Protein AF-A0A536TET6-F1 (afdb_monomer)

Nearest PDB structures (foldseek):
  3vdn-assembly1_B-2  TM=4.684E-01  e=9.545E+00  Streptomyces hygroscopicus subsp. limoneus
  7suk-assembly1_5  TM=3.922E-01  e=8.490E+00  Saccharomyces cerevisiae

Structure (mmCIF, N/CA/C/O backbone):
data_AF-A0A536TET6-F1
#
_entry.id   AF-A0A536TET6-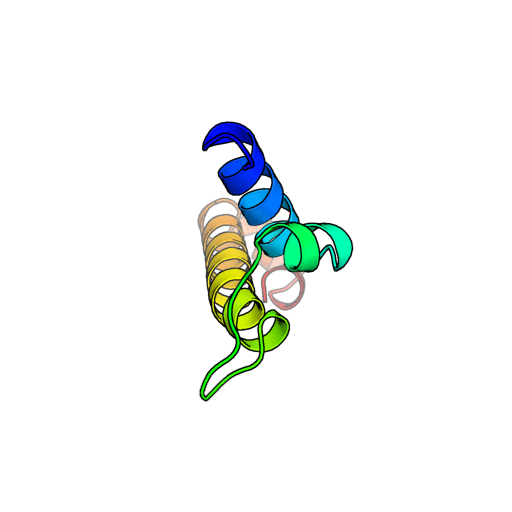F1
#
loop_
_atom_site.group_PDB
_atom_site.id
_atom_site.type_symbol
_atom_site.label_atom_id
_atom_site.label_alt_id
_atom_site.label_comp_id
_atom_site.label_asym_id
_atom_site.label_entity_id
_atom_site.label_seq_id
_atom_site.pdbx_PDB_ins_code
_atom_site.Cartn_x
_atom_site.Cartn_y
_atom_site.Cartn_z
_atom_site.occupancy
_atom_site.B_iso_or_equiv
_atom_site.auth_seq_id
_atom_site.auth_comp_id
_atom_site.auth_asym_id
_atom_site.auth_atom_id
_atom_site.pdbx_PDB_model_num
ATOM 1 N N . MET A 1 1 ? 20.912 8.092 -12.179 1.00 84.19 1 MET A N 1
ATOM 2 C CA . MET A 1 1 ? 20.300 7.032 -11.346 1.00 84.19 1 MET A CA 1
ATOM 3 C C . MET A 1 1 ? 19.583 7.712 -10.191 1.00 84.19 1 MET A C 1
ATOM 5 O O . MET A 1 1 ? 20.169 8.650 -9.660 1.00 84.19 1 MET A O 1
ATOM 9 N N . PRO A 1 2 ? 18.349 7.315 -9.843 1.00 91.44 2 PRO A N 1
ATOM 10 C CA . PRO A 1 2 ? 17.640 7.901 -8.710 1.00 91.44 2 PRO A CA 1
ATOM 11 C C . PRO A 1 2 ? 18.367 7.583 -7.398 1.00 91.44 2 PRO A C 1
ATOM 13 O O . PRO A 1 2 ? 18.934 6.502 -7.227 1.00 91.44 2 PRO A O 1
ATOM 16 N N . SER A 1 3 ? 18.348 8.526 -6.465 1.00 95.88 3 SER A N 1
ATOM 17 C CA . SER A 1 3 ? 18.760 8.304 -5.083 1.00 95.88 3 SER A CA 1
ATOM 18 C C . SER A 1 3 ? 17.816 7.317 -4.389 1.00 95.88 3 SER A C 1
ATOM 20 O O . SER A 1 3 ? 16.644 7.183 -4.753 1.00 95.88 3 SER A O 1
ATOM 22 N N . LEU A 1 4 ? 18.289 6.674 -3.317 1.00 96.00 4 LEU A N 1
ATOM 23 C CA . LEU A 1 4 ? 17.451 5.777 -2.512 1.00 96.00 4 LEU A CA 1
ATOM 24 C C . LEU 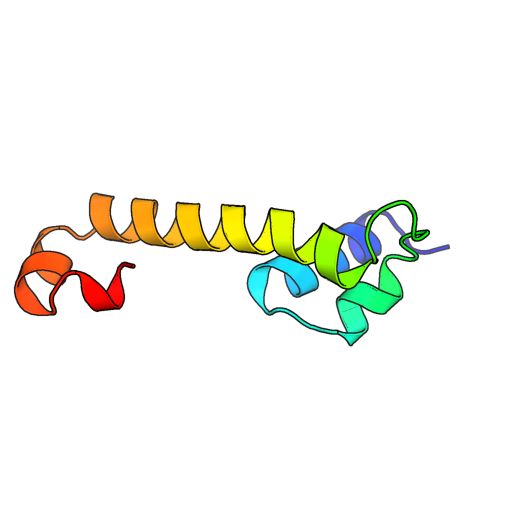A 1 4 ? 16.167 6.471 -2.028 1.00 96.00 4 LEU A C 1
ATOM 26 O O . LEU A 1 4 ? 15.095 5.871 -2.045 1.00 96.00 4 LEU A O 1
ATOM 30 N N . ARG A 1 5 ? 16.257 7.754 -1.658 1.00 97.25 5 ARG A N 1
ATOM 31 C CA . ARG A 1 5 ? 15.108 8.555 -1.219 1.00 97.25 5 ARG A CA 1
ATOM 32 C C . ARG A 1 5 ? 14.052 8.701 -2.317 1.00 97.25 5 ARG A C 1
ATOM 34 O O . ARG A 1 5 ? 12.861 8.636 -2.023 1.00 97.25 5 ARG A O 1
ATOM 41 N N . GLU A 1 6 ? 14.469 8.916 -3.562 1.00 96.25 6 GLU A N 1
ATOM 42 C CA . GLU A 1 6 ? 13.558 9.053 -4.707 1.00 96.25 6 GLU A CA 1
ATOM 43 C C . GLU A 1 6 ? 12.879 7.725 -5.048 1.00 96.25 6 GLU A C 1
ATOM 45 O O . GLU A 1 6 ? 11.671 7.703 -5.300 1.00 96.25 6 GLU A O 1
ATOM 50 N N . VAL A 1 7 ? 13.623 6.616 -4.964 1.00 96.44 7 VAL A N 1
ATOM 51 C CA . VAL A 1 7 ? 13.078 5.261 -5.134 1.00 96.44 7 VAL A CA 1
ATOM 52 C C . VAL A 1 7 ? 12.053 4.955 -4.044 1.00 96.44 7 VAL A C 1
ATOM 54 O O . VAL A 1 7 ? 10.927 4.576 -4.349 1.00 96.44 7 VAL A O 1
ATOM 57 N N . GLN A 1 8 ? 12.398 5.177 -2.774 1.00 96.62 8 GLN A N 1
ATOM 58 C CA . GLN A 1 8 ? 11.499 4.923 -1.644 1.00 96.62 8 GLN A CA 1
ATOM 59 C C . GLN A 1 8 ? 10.232 5.777 -1.708 1.00 96.62 8 GLN A C 1
ATOM 61 O O . GLN A 1 8 ? 9.141 5.277 -1.440 1.00 96.62 8 GLN A O 1
ATOM 66 N N . ARG A 1 9 ? 10.357 7.052 -2.094 1.00 97.12 9 ARG A N 1
ATOM 67 C CA . ARG A 1 9 ? 9.202 7.933 -2.282 1.00 97.12 9 ARG A CA 1
ATOM 68 C C . ARG A 1 9 ? 8.297 7.423 -3.397 1.00 97.12 9 ARG A C 1
ATOM 70 O O . ARG A 1 9 ? 7.097 7.322 -3.180 1.00 97.12 9 ARG A O 1
ATOM 77 N N . SER A 1 10 ? 8.861 7.080 -4.553 1.00 96.88 10 SER A N 1
ATOM 78 C CA . SER A 1 10 ? 8.081 6.547 -5.676 1.00 96.88 10 SER A CA 1
ATOM 79 C C . SER A 1 10 ? 7.397 5.236 -5.297 1.00 96.88 10 SER A C 1
ATOM 81 O O . SER A 1 10 ? 6.212 5.064 -5.557 1.00 96.88 10 SER A O 1
ATOM 83 N N . PHE A 1 11 ? 8.096 4.354 -4.580 1.00 96.75 11 PHE A N 1
ATOM 84 C CA . PHE A 1 11 ? 7.524 3.105 -4.088 1.00 96.75 11 PHE A CA 1
ATOM 85 C C . PHE A 1 11 ? 6.351 3.352 -3.133 1.00 96.75 11 PHE A C 1
ATOM 87 O O . PHE A 1 11 ? 5.282 2.775 -3.315 1.00 96.75 11 PHE A O 1
ATOM 94 N N . ALA A 1 12 ? 6.506 4.256 -2.161 1.00 96.81 12 ALA A N 1
ATOM 95 C CA . ALA A 1 12 ? 5.428 4.630 -1.247 1.00 96.81 12 ALA A CA 1
ATOM 96 C C . ALA A 1 12 ? 4.219 5.221 -1.995 1.00 96.81 12 ALA A C 1
ATOM 98 O O . ALA A 1 12 ? 3.079 4.843 -1.725 1.00 96.81 12 ALA A O 1
ATOM 99 N N . THR A 1 13 ? 4.450 6.096 -2.976 1.00 97.31 13 THR A N 1
ATOM 100 C CA . THR A 1 13 ? 3.373 6.669 -3.793 1.00 97.31 13 THR A CA 1
ATOM 101 C C . THR A 1 13 ? 2.655 5.590 -4.609 1.00 97.31 13 THR A C 1
ATOM 103 O O . THR A 1 13 ? 1.424 5.540 -4.619 1.00 97.31 13 THR A O 1
ATOM 106 N N . ALA A 1 14 ? 3.405 4.678 -5.230 1.00 96.81 14 ALA A N 1
ATOM 107 C CA . ALA A 1 14 ? 2.865 3.579 -6.020 1.00 96.81 14 ALA A CA 1
ATOM 108 C C . ALA A 1 14 ? 2.002 2.628 -5.171 1.00 96.81 14 ALA A C 1
ATOM 110 O O . ALA A 1 14 ? 0.877 2.306 -5.551 1.00 96.81 14 ALA A O 1
ATOM 111 N N . ILE A 1 15 ? 2.468 2.219 -3.984 1.00 96.94 15 ILE A N 1
ATOM 112 C CA . ILE A 1 15 ? 1.715 1.280 -3.136 1.00 96.94 15 ILE A CA 1
ATOM 113 C C . ILE A 1 15 ? 0.516 1.937 -2.444 1.00 96.94 15 ILE A C 1
ATOM 115 O O . ILE A 1 15 ? -0.525 1.293 -2.335 1.00 96.94 15 ILE A O 1
ATOM 119 N N . VAL A 1 16 ? 0.616 3.197 -1.999 1.00 95.25 16 VAL A N 1
ATOM 120 C CA . VAL A 1 16 ? -0.459 3.869 -1.241 1.00 95.25 16 VAL A CA 1
ATOM 121 C C . VAL A 1 16 ? -1.513 4.454 -2.173 1.00 95.25 16 VAL A C 1
ATOM 123 O O . VAL A 1 16 ? -2.707 4.249 -1.952 1.00 95.25 16 VAL A O 1
ATOM 126 N N . PHE A 1 17 ? -1.106 5.088 -3.271 1.00 94.56 17 PHE A N 1
ATOM 127 C CA . PHE A 1 17 ? -2.029 5.791 -4.167 1.00 94.56 17 PHE A CA 1
ATOM 128 C C . PHE A 1 17 ? -2.292 5.060 -5.485 1.00 94.56 17 PHE A C 1
ATOM 130 O O . PHE A 1 17 ? -3.321 5.311 -6.101 1.00 94.56 17 PHE A O 1
ATOM 137 N N . GLY A 1 18 ? -1.464 4.084 -5.871 1.00 93.62 18 GLY A N 1
ATOM 138 C CA . GLY A 1 18 ? -1.625 3.384 -7.150 1.00 93.62 18 GLY A CA 1
ATOM 139 C C . GLY A 1 18 ? -1.204 4.257 -8.329 1.00 93.62 18 GLY A C 1
ATOM 140 O O . GLY A 1 18 ? -1.776 4.150 -9.407 1.00 93.62 18 GLY A O 1
ATOM 141 N N . ASP A 1 19 ? -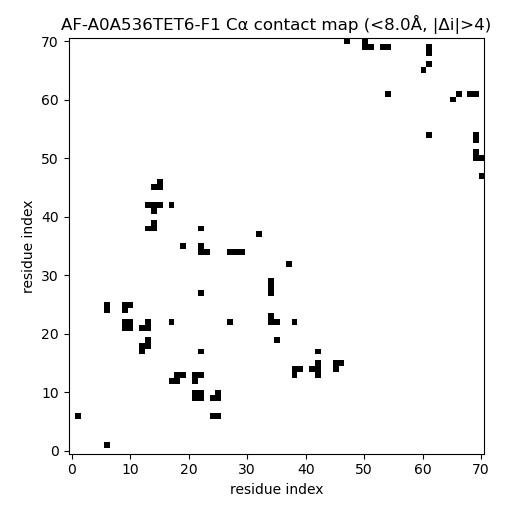0.257 5.168 -8.103 1.00 96.12 19 ASP A N 1
ATOM 142 C CA . ASP A 1 19 ? 0.183 6.131 -9.106 1.00 96.12 19 ASP A CA 1
ATOM 143 C C . ASP A 1 19 ? 1.029 5.456 -10.199 1.00 96.12 19 ASP A C 1
ATOM 145 O O . ASP A 1 19 ? 2.126 4.957 -9.939 1.00 96.12 19 ASP A O 1
ATOM 149 N N . ASN A 1 20 ? 0.525 5.461 -11.435 1.00 92.62 20 ASN A N 1
ATOM 150 C CA . ASN A 1 20 ? 1.185 4.819 -12.575 1.00 92.62 20 ASN A CA 1
ATOM 151 C C . ASN A 1 20 ? 2.522 5.482 -12.947 1.00 92.62 20 ASN A C 1
ATOM 153 O O . ASN A 1 20 ? 3.439 4.796 -13.400 1.00 92.62 20 ASN A O 1
ATOM 157 N N . GLY A 1 21 ? 2.660 6.796 -12.738 1.00 93.56 21 GLY A N 1
ATOM 158 C CA . GLY A 1 21 ? 3.915 7.509 -12.983 1.00 93.56 21 GLY A CA 1
ATOM 159 C C . GLY A 1 21 ? 5.010 7.077 -12.006 1.00 93.56 21 GLY A C 1
ATOM 160 O O . GLY A 1 21 ? 6.154 6.852 -12.402 1.00 93.56 21 GLY A O 1
ATOM 161 N N . ALA A 1 22 ? 4.641 6.873 -10.744 1.00 95.25 22 ALA A N 1
ATOM 162 C CA . ALA A 1 22 ? 5.512 6.353 -9.704 1.00 95.25 22 ALA A CA 1
ATOM 163 C C . ALA A 1 22 ? 5.873 4.878 -9.931 1.00 95.25 22 ALA A C 1
ATOM 165 O O . ALA A 1 22 ? 6.987 4.476 -9.615 1.00 95.25 22 ALA A O 1
ATOM 166 N N . ILE A 1 23 ? 4.980 4.065 -10.507 1.00 94.56 23 ILE A N 1
ATOM 167 C CA . ILE A 1 23 ? 5.319 2.691 -10.920 1.00 94.56 23 ILE A CA 1
ATOM 168 C C . ILE A 1 23 ? 6.379 2.721 -12.028 1.00 94.56 23 ILE A C 1
ATOM 170 O O . ILE A 1 23 ? 7.379 2.007 -11.947 1.00 94.56 23 ILE A O 1
ATOM 174 N N . ALA A 1 24 ? 6.196 3.579 -13.036 1.00 92.88 24 ALA A N 1
ATOM 175 C CA . ALA A 1 24 ? 7.138 3.710 -14.143 1.00 92.88 24 ALA A CA 1
ATOM 176 C C . ALA A 1 24 ? 8.527 4.197 -13.685 1.00 92.88 24 ALA A C 1
ATOM 178 O O . ALA A 1 24 ? 9.545 3.715 -14.183 1.00 92.88 24 ALA A O 1
ATOM 179 N N . SER A 1 25 ? 8.593 5.104 -12.701 1.00 93.62 25 SER A N 1
ATOM 180 C CA . SER A 1 25 ? 9.862 5.653 -12.199 1.00 93.62 25 SER A CA 1
ATOM 181 C C . SER A 1 25 ? 10.716 4.653 -11.408 1.00 93.62 25 SER A C 1
ATOM 183 O O . SER A 1 25 ? 11.906 4.899 -11.203 1.00 93.62 25 SER A O 1
ATOM 185 N N . LEU A 1 26 ? 10.148 3.518 -10.984 1.00 94.06 26 LEU A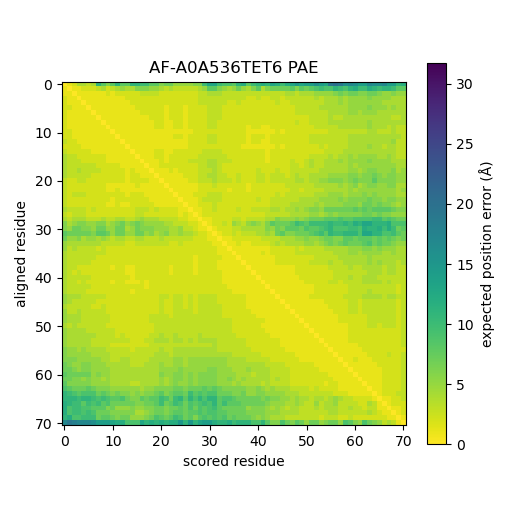 N 1
ATOM 186 C CA . LEU A 1 26 ? 10.867 2.487 -10.227 1.00 94.06 26 LEU A CA 1
ATOM 187 C C . LEU A 1 26 ? 11.798 1.629 -11.090 1.00 94.06 26 LEU A C 1
ATOM 189 O O . LEU A 1 26 ? 12.605 0.886 -10.534 1.00 94.06 26 LEU A O 1
ATOM 193 N N . GLY A 1 27 ? 11.695 1.706 -12.422 1.00 92.12 27 GLY A N 1
ATOM 194 C CA . GLY A 1 27 ? 12.558 0.942 -13.329 1.00 92.12 27 GLY A CA 1
ATOM 195 C C . GLY A 1 27 ? 12.460 -0.574 -13.125 1.00 92.12 27 GLY A C 1
ATOM 196 O O . GLY A 1 27 ? 13.449 -1.285 -13.298 1.00 92.12 27 GLY A O 1
ATOM 197 N N . ILE A 1 28 ? 11.289 -1.069 -12.709 1.00 92.44 28 ILE A N 1
ATOM 198 C CA . ILE A 1 28 ? 11.056 -2.496 -12.465 1.00 92.44 28 ILE A CA 1
ATOM 199 C C . ILE A 1 28 ? 11.200 -3.243 -13.787 1.00 92.44 28 ILE A C 1
ATOM 201 O O . ILE A 1 28 ? 10.437 -3.019 -14.725 1.00 92.44 28 ILE A O 1
ATOM 205 N N . VAL A 1 29 ? 12.158 -4.165 -13.839 1.00 91.06 29 VAL A N 1
ATOM 206 C CA . VAL A 1 29 ? 12.318 -5.055 -14.987 1.00 91.06 29 VAL A CA 1
ATOM 207 C C . VAL A 1 29 ? 11.228 -6.134 -14.921 1.00 91.06 29 VAL A C 1
ATOM 209 O O . VAL A 1 29 ? 11.146 -6.850 -13.915 1.00 91.06 29 VAL A O 1
ATOM 212 N N . PRO A 1 30 ? 10.367 -6.254 -15.948 1.00 88.25 30 PRO A N 1
ATOM 213 C CA . PRO A 1 30 ? 9.312 -7.260 -15.967 1.00 88.25 30 PRO A CA 1
ATOM 214 C C . PRO A 1 30 ? 9.896 -8.680 -16.017 1.00 88.25 30 PRO A C 1
ATOM 216 O O . PRO A 1 30 ? 10.999 -8.908 -16.509 1.00 88.25 30 PR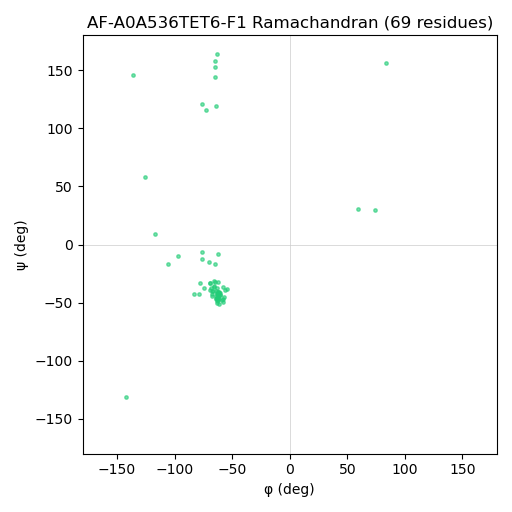O A O 1
ATOM 219 N N . GLY A 1 31 ? 9.143 -9.646 -15.488 1.00 88.31 31 GLY A N 1
ATOM 220 C CA . GLY A 1 31 ? 9.477 -11.075 -15.551 1.00 88.31 31 GLY A CA 1
ATOM 221 C C . GLY A 1 31 ? 8.204 -11.887 -15.761 1.00 88.31 31 GLY A C 1
ATOM 222 O O . GLY A 1 31 ? 7.378 -11.501 -16.575 1.00 88.31 31 GLY A O 1
ATOM 223 N N . GLY A 1 32 ? 7.976 -12.938 -14.967 1.00 92.62 32 GLY A N 1
ATOM 224 C CA . GLY A 1 32 ? 6.693 -13.667 -14.983 1.00 92.62 32 GLY A CA 1
ATOM 225 C C . GLY A 1 32 ? 5.461 -12.841 -14.570 1.00 92.62 32 GLY A C 1
ATOM 226 O O . GLY A 1 32 ? 4.348 -13.326 -14.698 1.00 92.62 32 GLY A O 1
ATOM 227 N N . LEU A 1 33 ? 5.669 -11.617 -14.078 1.00 93.88 33 LEU A N 1
ATOM 228 C CA . LEU A 1 33 ? 4.649 -10.608 -13.798 1.00 93.88 33 LEU A CA 1
ATOM 229 C C . LEU A 1 33 ? 5.135 -9.250 -14.313 1.00 93.88 33 LEU A C 1
ATOM 231 O O . LEU A 1 33 ? 6.342 -8.948 -14.213 1.00 93.88 33 LEU A O 1
ATOM 235 N N . GLY A 1 34 ? 4.190 -8.441 -14.794 1.00 94.06 34 GLY A N 1
ATOM 236 C CA . GLY A 1 34 ? 4.373 -7.034 -15.134 1.00 94.06 34 GLY A CA 1
ATOM 237 C C . GLY A 1 34 ? 4.747 -6.174 -13.922 1.00 94.06 34 GLY A C 1
ATOM 238 O O . GLY A 1 34 ? 4.639 -6.589 -12.764 1.00 94.06 34 GLY A O 1
ATOM 239 N N . ALA A 1 35 ? 5.249 -4.963 -14.173 1.00 92.62 35 ALA A N 1
ATOM 240 C CA . ALA A 1 35 ? 5.647 -4.040 -13.107 1.00 92.62 35 ALA A CA 1
ATOM 241 C C . ALA A 1 35 ? 4.450 -3.607 -12.239 1.00 92.62 35 ALA A C 1
ATOM 243 O O . ALA A 1 35 ? 4.555 -3.540 -11.014 1.00 92.62 35 ALA A O 1
ATOM 244 N N . ASP A 1 36 ? 3.310 -3.369 -12.877 1.00 93.88 36 ASP A N 1
ATOM 245 C CA . ASP A 1 36 ? 2.022 -3.068 -12.261 1.00 93.88 36 ASP A CA 1
ATOM 246 C C . ASP A 1 36 ? 1.515 -4.230 -11.398 1.00 93.88 36 ASP A C 1
ATOM 248 O O . ASP A 1 36 ? 1.194 -4.024 -10.228 1.00 93.88 36 ASP A O 1
ATOM 252 N N . GLU A 1 37 ? 1.537 -5.459 -11.917 1.00 95.06 37 GLU A N 1
ATOM 253 C CA . GLU A 1 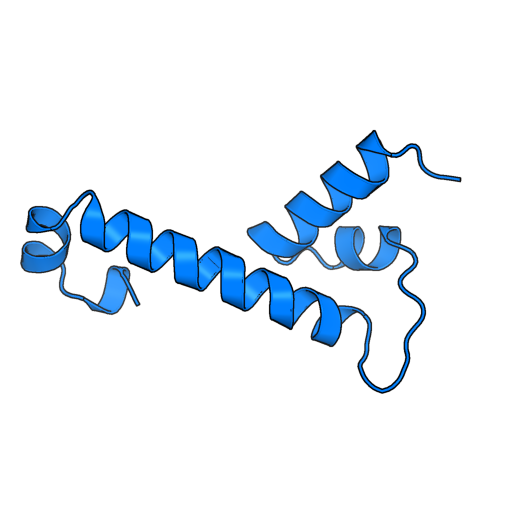37 ? 1.119 -6.658 -11.180 1.00 95.06 37 GLU A CA 1
ATOM 254 C C . GLU A 1 37 ? 1.995 -6.899 -9.945 1.00 95.06 37 GLU A C 1
ATOM 256 O O . GLU A 1 37 ? 1.499 -7.213 -8.860 1.00 95.06 37 GLU A O 1
ATOM 261 N N . ARG A 1 38 ? 3.309 -6.687 -10.067 1.00 94.75 38 ARG A N 1
ATOM 262 C CA . ARG A 1 38 ? 4.243 -6.783 -8.935 1.00 94.75 38 ARG A CA 1
ATOM 263 C C . ARG A 1 38 ? 3.932 -5.754 -7.857 1.00 94.75 38 ARG A C 1
ATOM 265 O O . ARG A 1 38 ? 3.904 -6.104 -6.678 1.00 94.75 38 ARG A O 1
ATOM 272 N N . ILE A 1 39 ? 3.680 -4.502 -8.238 1.00 95.88 39 ILE A N 1
ATOM 273 C CA . ILE A 1 39 ? 3.288 -3.457 -7.285 1.00 95.88 39 ILE A CA 1
ATOM 274 C C . ILE A 1 39 ? 1.917 -3.752 -6.673 1.00 95.88 39 ILE A C 1
ATOM 276 O O . ILE A 1 39 ? 1.733 -3.528 -5.474 1.00 95.88 39 ILE A O 1
ATOM 280 N N . ALA A 1 40 ? 0.985 -4.321 -7.440 1.00 95.56 40 ALA A N 1
ATOM 281 C CA . ALA A 1 40 ? -0.335 -4.699 -6.953 1.00 95.56 40 ALA A CA 1
ATOM 282 C C . ALA A 1 40 ? -0.256 -5.684 -5.774 1.00 95.56 40 ALA A C 1
ATOM 284 O O . ALA A 1 40 ? -1.011 -5.534 -4.815 1.00 95.56 40 ALA A O 1
ATOM 285 N N . VAL A 1 41 ? 0.704 -6.619 -5.764 1.00 94.75 41 VAL A N 1
ATOM 286 C CA . VAL A 1 41 ? 0.931 -7.517 -4.614 1.00 94.75 41 VAL A CA 1
ATOM 287 C C . VAL A 1 41 ? 1.231 -6.725 -3.336 1.00 94.75 41 VAL A C 1
ATOM 289 O O . VAL A 1 41 ? 0.604 -6.953 -2.298 1.00 94.75 41 VAL A O 1
ATOM 292 N N . TYR A 1 42 ? 2.158 -5.766 -3.387 1.00 95.81 42 TYR A N 1
ATOM 293 C CA . TYR A 1 42 ? 2.507 -4.948 -2.220 1.00 95.81 42 TYR A CA 1
ATOM 294 C C . TYR A 1 42 ? 1.363 -4.022 -1.810 1.00 95.81 42 TYR A C 1
ATOM 296 O O . TYR A 1 42 ? 1.039 -3.928 -0.625 1.00 95.81 42 TYR A O 1
ATOM 304 N N . ARG A 1 43 ? 0.705 -3.389 -2.784 1.00 96.31 43 ARG A N 1
ATOM 305 C CA . ARG A 1 43 ? -0.462 -2.528 -2.564 1.00 96.31 43 ARG A CA 1
ATOM 306 C C . ARG A 1 43 ? -1.597 -3.277 -1.869 1.00 96.31 43 ARG A C 1
ATOM 308 O O . ARG A 1 43 ? -2.129 -2.780 -0.878 1.00 96.31 43 ARG A O 1
ATOM 315 N N . ASN A 1 44 ? -1.925 -4.484 -2.325 1.00 95.75 44 ASN A N 1
ATOM 316 C CA . ASN A 1 44 ? -2.973 -5.312 -1.726 1.00 95.75 44 ASN A CA 1
ATOM 317 C C . ASN A 1 44 ? -2.657 -5.647 -0.264 1.00 95.75 44 ASN A C 1
ATOM 319 O O . ASN A 1 44 ? -3.532 -5.536 0.596 1.00 95.75 44 ASN A O 1
ATOM 323 N N . ASN A 1 45 ? -1.397 -5.972 0.036 1.00 95.12 45 ASN A N 1
ATOM 324 C CA . ASN A 1 45 ? -0.955 -6.219 1.407 1.00 95.12 45 ASN A CA 1
ATOM 325 C C . ASN A 1 45 ? -1.059 -4.966 2.288 1.00 95.12 45 ASN A C 1
ATOM 327 O O . ASN A 1 45 ? -1.609 -5.035 3.385 1.00 95.12 45 ASN A O 1
ATOM 331 N N . VAL A 1 46 ? -0.579 -3.812 1.811 1.00 95.69 46 VAL A N 1
ATOM 332 C CA . VAL A 1 46 ? -0.630 -2.547 2.564 1.00 95.69 46 VAL A CA 1
ATOM 333 C C . VAL A 1 46 ? -2.071 -2.142 2.860 1.00 95.69 46 VAL A C 1
ATOM 335 O O . VAL A 1 46 ? -2.417 -1.919 4.019 1.00 95.69 46 VAL A O 1
ATOM 338 N N . LEU A 1 47 ? -2.934 -2.107 1.842 1.00 94.81 47 LEU A N 1
ATOM 339 C CA . LEU A 1 47 ? -4.331 -1.712 2.019 1.00 94.81 47 LEU A CA 1
ATOM 340 C C . LEU A 1 47 ? -5.104 -2.718 2.883 1.00 94.81 47 LEU A C 1
ATOM 342 O O . LEU A 1 47 ? -5.943 -2.320 3.689 1.00 94.81 47 LEU A O 1
ATOM 346 N N . GLY A 1 48 ? -4.818 -4.017 2.755 1.00 94.50 48 GLY A N 1
ATOM 347 C CA . GLY A 1 48 ? -5.381 -5.044 3.631 1.00 94.50 48 GLY A CA 1
ATOM 348 C C . GLY A 1 48 ? -4.965 -4.860 5.094 1.00 94.50 48 GLY A C 1
ATOM 349 O O . GLY A 1 48 ? -5.802 -4.933 5.993 1.00 94.50 48 GLY A O 1
ATOM 350 N N . ASN A 1 49 ? -3.690 -4.560 5.346 1.00 94.88 49 ASN A N 1
ATOM 351 C CA . ASN A 1 49 ? -3.188 -4.304 6.695 1.00 94.88 49 ASN A CA 1
ATOM 352 C C . ASN A 1 49 ? -3.766 -3.018 7.293 1.00 94.88 49 ASN A C 1
ATOM 354 O O . ASN A 1 49 ? -4.140 -3.016 8.462 1.00 94.88 49 ASN A O 1
ATOM 358 N N . TYR A 1 50 ? -3.903 -1.949 6.505 1.00 94.50 50 TYR A N 1
ATOM 359 C CA . TYR A 1 50 ? -4.507 -0.697 6.969 1.00 94.50 50 TYR A CA 1
ATOM 360 C C . TYR A 1 50 ? -5.967 -0.877 7.369 1.00 94.50 50 TYR A C 1
ATOM 362 O O . TYR A 1 50 ? -6.369 -0.409 8.428 1.00 94.50 50 TYR A O 1
ATOM 370 N N . ARG A 1 51 ? -6.746 -1.620 6.581 1.00 93.38 51 ARG A N 1
ATOM 371 C CA . ARG A 1 51 ? -8.127 -1.978 6.929 1.00 93.38 51 ARG A CA 1
ATOM 372 C C . ARG A 1 51 ? -8.222 -2.751 8.241 1.00 93.38 51 ARG A C 1
ATOM 374 O O . ARG A 1 51 ? -9.005 -2.386 9.115 1.00 93.38 51 ARG A O 1
ATOM 381 N N . LYS A 1 52 ? -7.378 -3.775 8.414 1.00 94.75 52 LYS A N 1
ATOM 382 C CA . LYS A 1 52 ? -7.295 -4.551 9.664 1.00 94.75 52 LYS A CA 1
ATOM 383 C C . LYS A 1 52 ? -6.913 -3.670 10.854 1.00 94.75 52 LYS A C 1
ATOM 385 O O . LYS A 1 52 ? -7.523 -3.788 11.912 1.00 94.75 52 LYS A O 1
ATOM 390 N N . ALA A 1 53 ? -5.941 -2.776 10.674 1.00 96.06 53 ALA A N 1
ATOM 391 C CA . ALA A 1 53 ? -5.525 -1.832 11.705 1.00 96.06 53 ALA A CA 1
ATOM 392 C C . ALA A 1 53 ? -6.668 -0.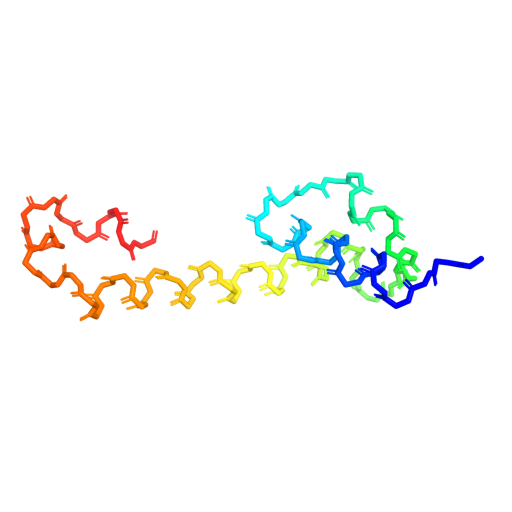878 12.076 1.00 96.06 53 ALA A C 1
ATOM 394 O O . ALA A 1 53 ? -6.984 -0.747 13.252 1.00 96.06 53 ALA A O 1
ATOM 395 N N . LEU A 1 54 ? -7.355 -0.293 11.089 1.00 95.31 54 LEU A N 1
ATOM 396 C CA . LEU A 1 54 ? -8.520 0.563 11.317 1.00 95.31 54 LEU A CA 1
ATOM 397 C C . LEU A 1 54 ? -9.617 -0.167 12.100 1.00 95.31 54 LEU A C 1
ATOM 399 O O . LEU A 1 54 ? -10.147 0.391 13.058 1.00 95.31 54 LEU A O 1
ATOM 403 N N . ALA A 1 55 ? -9.933 -1.412 11.735 1.00 95.62 55 ALA A N 1
ATOM 404 C CA . ALA A 1 55 ? -10.944 -2.209 12.430 1.00 95.62 55 ALA A CA 1
ATOM 405 C C . ALA A 1 55 ? -10.550 -2.482 13.892 1.00 95.62 55 ALA A C 1
ATOM 407 O O . ALA A 1 55 ? -11.377 -2.354 14.793 1.00 95.62 55 ALA A O 1
ATOM 408 N N . ALA A 1 56 ? -9.274 -2.799 14.136 1.00 96.38 56 ALA A N 1
ATOM 409 C CA . ALA A 1 56 ? -8.747 -3.030 15.478 1.00 96.38 56 ALA A CA 1
ATOM 410 C C . ALA A 1 56 ? -8.714 -1.751 16.335 1.00 96.38 56 ALA A C 1
ATOM 412 O O . ALA A 1 56 ? -8.995 -1.810 17.531 1.00 96.38 56 ALA A O 1
ATOM 413 N N . THR A 1 57 ? -8.391 -0.598 15.744 1.00 97.69 57 THR A N 1
ATOM 414 C CA . THR A 1 57 ? -8.316 0.687 16.456 1.00 97.69 57 THR A CA 1
ATOM 415 C C . THR A 1 57 ? -9.697 1.293 16.717 1.00 97.69 57 THR A C 1
ATOM 417 O O . THR A 1 57 ? -9.895 1.930 17.750 1.00 97.69 57 THR A O 1
ATOM 420 N N . TYR A 1 58 ? -10.668 1.084 15.821 1.00 96.06 58 TYR A N 1
ATOM 421 C CA . TYR A 1 58 ? -11.981 1.737 15.875 1.00 96.06 58 TYR A CA 1
ATOM 422 C C . TYR A 1 58 ? -13.169 0.753 15.846 1.00 96.06 58 TYR A C 1
ATOM 424 O O . TYR A 1 58 ? -14.062 0.880 15.000 1.00 96.06 58 TYR A O 1
ATOM 432 N N . PRO A 1 59 ? -13.264 -0.192 16.802 1.00 95.88 59 PRO A N 1
ATOM 433 C CA . PRO A 1 59 ? -14.292 -1.235 16.779 1.00 95.88 59 PRO A CA 1
ATOM 434 C C . PRO A 1 59 ? -15.720 -0.689 16.933 1.00 95.88 59 PRO A C 1
ATOM 436 O O . PRO A 1 59 ? -16.663 -1.232 16.358 1.00 95.88 59 PRO A O 1
ATOM 439 N N . VAL A 1 60 ? -15.910 0.410 17.676 1.00 97.50 60 VAL A N 1
ATOM 440 C CA . VAL A 1 60 ? -17.231 1.051 17.818 1.00 97.50 60 VAL A CA 1
ATOM 441 C C . VAL A 1 60 ? -17.681 1.659 16.492 1.00 97.50 60 VAL A C 1
ATOM 443 O O . VAL A 1 60 ? -18.820 1.442 16.083 1.00 97.50 60 VAL A O 1
ATOM 446 N N . LEU A 1 61 ? -16.787 2.354 15.781 1.00 96.00 61 LEU A N 1
ATOM 447 C CA . LEU A 1 61 ? -17.115 2.928 14.475 1.00 96.00 61 LEU A CA 1
ATOM 448 C C . LEU A 1 61 ? -17.466 1.832 13.471 1.00 96.00 61 LEU A C 1
ATOM 450 O O . LEU A 1 61 ? -18.487 1.950 12.803 1.00 96.00 61 LEU A O 1
ATOM 454 N N . GLN A 1 62 ? -16.704 0.734 13.430 1.00 95.56 62 GLN A N 1
ATOM 455 C CA . GLN A 1 62 ? -17.012 -0.413 12.570 1.00 95.56 62 GLN A CA 1
ATOM 456 C C . GLN A 1 62 ? -18.416 -0.984 12.825 1.00 95.56 62 GLN A C 1
ATOM 458 O O . GLN A 1 62 ? -19.114 -1.337 11.874 1.00 95.56 62 GLN A O 1
ATOM 463 N N . ARG A 1 63 ? -18.863 -1.047 14.088 1.00 94.12 63 ARG A N 1
ATOM 464 C CA . ARG A 1 63 ? -20.221 -1.504 14.439 1.00 94.12 63 ARG A CA 1
ATOM 465 C C . ARG A 1 63 ? -21.310 -0.526 13.997 1.00 94.12 63 ARG A C 1
ATOM 467 O O . ARG A 1 63 ? -22.398 -0.975 13.654 1.00 94.12 63 ARG A O 1
ATOM 474 N N . LEU A 1 64 ? -21.027 0.777 14.007 1.00 96.81 64 LEU A N 1
ATOM 475 C CA . LEU A 1 64 ? -21.987 1.818 13.630 1.00 96.81 64 LEU A CA 1
ATOM 476 C C . LEU A 1 64 ? -22.140 1.962 12.111 1.00 96.81 64 LEU A C 1
ATOM 478 O O . LEU A 1 64 ? -23.255 2.107 11.624 1.00 96.81 64 LEU A O 1
ATOM 482 N N . VAL A 1 65 ? -21.034 1.918 11.363 1.00 94.00 65 VAL A N 1
ATOM 483 C CA . VAL A 1 65 ? -21.036 2.147 9.903 1.00 94.00 65 VAL A CA 1
ATOM 484 C C . VAL A 1 65 ? -21.066 0.853 9.083 1.00 94.00 65 VAL A C 1
ATOM 486 O O . VAL A 1 65 ? -21.246 0.882 7.866 1.00 94.00 65 VAL A O 1
ATOM 489 N N . GLY A 1 66 ? -20.889 -0.290 9.748 1.00 90.88 66 GLY A N 1
ATOM 490 C CA . GLY A 1 66 ? -20.815 -1.608 9.133 1.00 90.88 66 GLY A CA 1
ATOM 491 C C . GLY A 1 66 ? -19.421 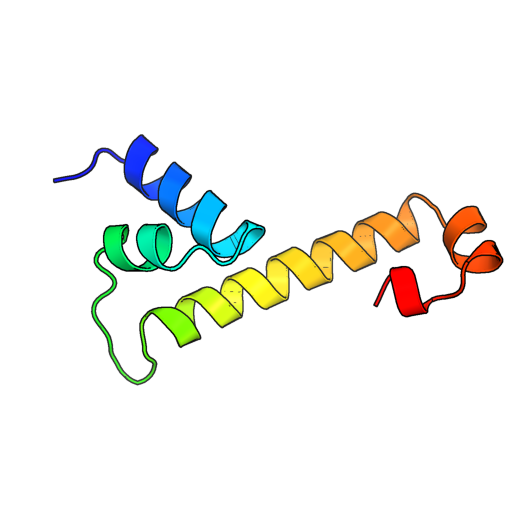-1.959 8.602 1.00 90.88 66 GLY A C 1
ATOM 492 O O . GLY A 1 66 ? -18.605 -1.109 8.243 1.00 90.88 66 GLY A O 1
ATOM 493 N N . GLY A 1 67 ? -19.155 -3.264 8.500 1.00 88.88 67 GLY A N 1
ATOM 494 C CA . GLY A 1 67 ? -17.840 -3.789 8.114 1.00 88.88 67 GLY A CA 1
ATOM 495 C C . GLY A 1 67 ? -17.394 -3.448 6.688 1.00 88.88 67 GLY A C 1
ATOM 496 O O . GLY A 1 67 ? -16.206 -3.524 6.403 1.00 88.88 67 GLY A O 1
ATOM 497 N N . ARG A 1 68 ? -18.300 -3.026 5.793 1.00 88.50 68 ARG A N 1
ATOM 498 C CA . ARG A 1 68 ? -17.958 -2.711 4.393 1.00 88.50 68 ARG A CA 1
ATOM 499 C C . ARG A 1 68 ? -16.962 -1.554 4.268 1.00 88.50 68 ARG A C 1
ATOM 501 O O . ARG A 1 68 ? -16.144 -1.588 3.360 1.00 88.50 68 ARG A O 1
ATOM 508 N N . LEU A 1 69 ? -16.993 -0.573 5.175 1.00 83.50 69 LEU A N 1
ATOM 509 C CA . LEU A 1 69 ? -16.018 0.530 5.176 1.00 83.50 69 LEU A CA 1
ATOM 510 C C . LEU A 1 69 ? -14.642 0.126 5.734 1.00 83.50 69 LEU A C 1
ATOM 512 O O . LEU A 1 69 ? -13.700 0.908 5.672 1.00 83.50 69 LEU A O 1
ATOM 516 N N . PHE A 1 70 ? -14.526 -1.094 6.257 1.00 86.19 70 PHE A N 1
ATOM 517 C CA . PHE A 1 70 ? -13.310 -1.666 6.828 1.00 86.19 70 PHE A CA 1
ATOM 518 C C . PHE A 1 70 ? -12.826 -2.906 6.050 1.00 86.19 70 PHE A C 1
ATOM 520 O O . PHE A 1 70 ? -11.914 -3.582 6.520 1.00 86.19 70 PHE A O 1
ATOM 527 N N . ASN A 1 71 ? -13.415 -3.206 4.882 1.00 77.12 71 ASN A N 1
ATOM 528 C CA . ASN A 1 71 ? -13.109 -4.372 4.037 1.00 77.12 71 ASN A CA 1
ATOM 529 C C . ASN A 1 71 ? -12.461 -3.992 2.701 1.00 77.12 71 ASN A C 1
ATOM 531 O O . ASN A 1 71 ? -12.665 -2.859 2.204 1.00 77.12 71 ASN A O 1
#

Radius of gyration: 15.54 Å; Cα contacts (8 Å, |Δi|>4): 50; chains: 1; bounding box: 42×23×34 Å

Mean predicted aligned error: 3.39 Å

pLDDT: mean 93.97, std 3.57, range [77.12, 97.69]

Foldseek 3Di:
DDDPVLLVVLLCCCLAPVDPVSLVVNVDDDDPHDSSRVSVVSNVVVLLVVLVVCCVVCVVVCVVVDCPVSD

Secondary structure (DSSP, 8-state):
---HHHHHHHHHHHHHH--HHHHHHTTPPPSSS-HHHHHHHHHHHHHHHHHHHHHHH-HHHHHHH-GGGG-

Solvent-accessible surface area (backbone atoms only — not comparable to full-atom values): 4099 Å² total; per-residue (Å²): 130,82,52,71,68,56,48,51,50,26,50,51,43,24,41,76,71,61,38,66,69,31,50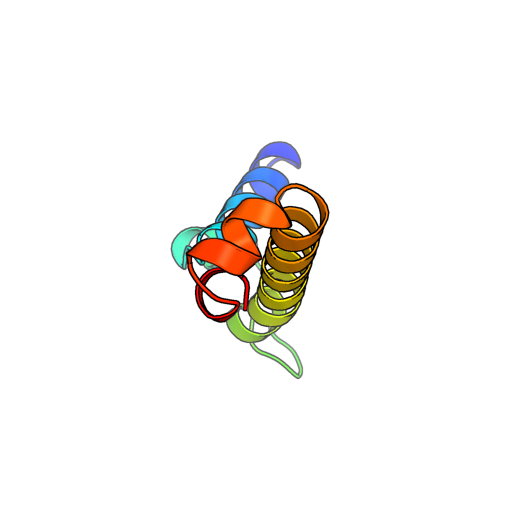,61,72,62,69,61,77,63,66,105,46,50,54,65,59,54,45,46,58,54,21,52,52,52,56,52,49,49,26,54,49,50,43,72,75,36,54,68,57,37,70,74,73,38,61,73,86,44,105

Sequence (71 aa):
MPSLREVQRSFATAIVFGDNGAIASLGIVPGGLGADERIAVYRNNVLGNYRKALAATYPVLQRLVGGRLFN